Protein AF-A0AA42XY02-F1 (afdb_monomer)

pLDDT: mean 75.26, std 17.11, range [37.66, 95.31]

Solvent-accessible surface area (backbone atoms only — not comparable to full-atom values): 5309 Å² total; per-residue (Å²): 134,86,82,66,101,59,81,51,71,68,55,49,52,53,52,49,52,54,53,52,61,58,23,74,86,54,52,59,86,73,42,52,97,53,83,59,50,41,56,52,51,53,50,50,56,51,52,51,50,53,52,53,51,50,51,54,50,51,63,72,67,47,90,65,84,79,76,78,76,79,77,87,89,80,87,84,92,82,77,90,129

Secondary structure (DSSP, 8-state):
----SS--HHHHHHHHHHHHHHHTTS-HHHH-S-TTHHHHHHHHHHHHHHHHHHHHHHHHT--S--PPPPP---SS-----

Structure (mmCIF, N/CA/C/O backbone):
data_AF-A0AA42XY02-F1
#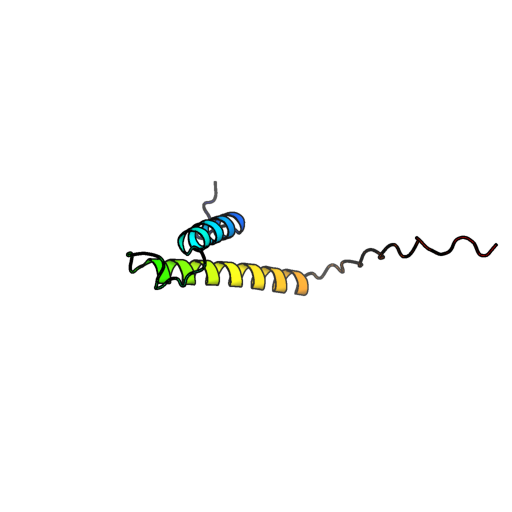
_entry.id   AF-A0AA42XY02-F1
#
loop_
_atom_site.group_PDB
_atom_site.id
_atom_site.type_symbol
_atom_site.label_atom_id
_atom_site.label_alt_id
_atom_site.label_comp_id
_atom_site.label_asym_id
_atom_site.label_entity_id
_atom_site.label_seq_id
_atom_site.pdbx_PDB_ins_code
_atom_site.Cartn_x
_atom_site.Cartn_y
_atom_site.Cartn_z
_atom_site.occupancy
_atom_site.B_iso_or_equiv
_atom_site.auth_seq_id
_atom_site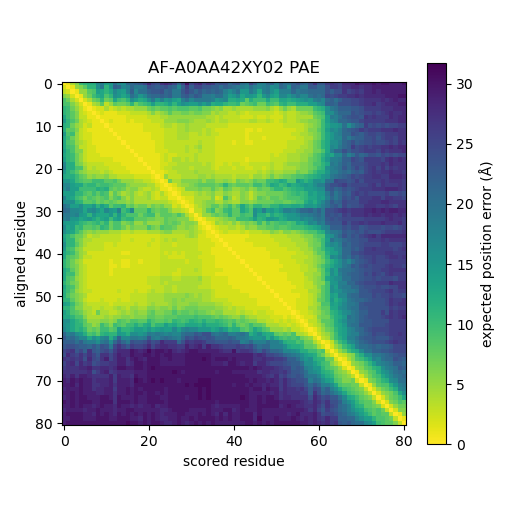.auth_comp_id
_atom_site.auth_asym_id
_atom_site.auth_atom_id
_atom_site.pdbx_PDB_model_num
ATOM 1 N N . MET A 1 1 ? 11.965 15.902 19.115 1.00 45.41 1 MET A N 1
ATOM 2 C CA . MET A 1 1 ? 11.286 15.243 17.978 1.00 45.41 1 MET A CA 1
ATOM 3 C C . MET A 1 1 ? 11.470 13.740 18.136 1.00 45.41 1 MET A C 1
ATOM 5 O O . MET A 1 1 ? 12.608 13.295 18.197 1.00 45.41 1 MET A O 1
ATOM 9 N N . ARG A 1 2 ? 10.392 12.970 18.334 1.00 58.09 2 ARG A N 1
ATOM 10 C CA . ARG A 1 2 ? 10.479 11.517 18.549 1.00 58.09 2 ARG A CA 1
ATOM 11 C C . ARG A 1 2 ? 10.375 10.839 17.183 1.00 58.09 2 ARG A C 1
ATOM 13 O O . ARG A 1 2 ? 9.305 10.845 16.591 1.00 58.09 2 ARG A O 1
ATOM 20 N N . ILE A 1 3 ? 11.486 10.323 16.666 1.00 57.41 3 ILE A N 1
ATOM 21 C CA . ILE A 1 3 ? 11.498 9.544 15.423 1.00 57.41 3 ILE A CA 1
ATOM 22 C C . ILE A 1 3 ? 10.929 8.166 15.781 1.00 57.41 3 ILE A C 1
ATOM 24 O O . ILE A 1 3 ? 11.566 7.407 16.511 1.00 57.41 3 ILE A O 1
ATOM 28 N N . SER A 1 4 ? 9.694 7.863 15.378 1.00 62.94 4 SER A N 1
ATOM 29 C CA . SER A 1 4 ? 9.150 6.513 15.549 1.00 62.94 4 SER A CA 1
ATOM 30 C C . SER A 1 4 ? 9.884 5.550 14.619 1.00 62.94 4 SER A C 1
ATOM 32 O O . SER A 1 4 ? 10.050 5.840 13.440 1.00 62.94 4 SER A O 1
ATOM 34 N N . ASN A 1 5 ? 10.255 4.365 15.115 1.00 64.94 5 ASN A N 1
ATOM 35 C CA . ASN A 1 5 ? 10.865 3.281 14.322 1.00 64.94 5 ASN A CA 1
ATOM 36 C C . ASN A 1 5 ? 9.874 2.608 13.341 1.00 64.94 5 ASN A C 1
ATOM 38 O O . ASN A 1 5 ? 10.015 1.437 12.990 1.00 64.94 5 ASN A O 1
ATOM 42 N N . SER A 1 6 ? 8.828 3.323 12.933 1.00 71.62 6 SER A N 1
ATOM 43 C CA . SER A 1 6 ? 7.757 2.855 12.063 1.00 71.62 6 SER A CA 1
ATOM 44 C C . SER A 1 6 ? 7.245 4.010 11.216 1.00 71.62 6 SER A C 1
ATOM 46 O O . SER A 1 6 ? 7.117 5.123 11.728 1.00 71.62 6 SER A O 1
ATOM 48 N N . PHE A 1 7 ? 6.899 3.716 9.965 1.00 83.19 7 PHE A N 1
ATOM 49 C CA . PHE A 1 7 ? 6.198 4.646 9.087 1.00 83.19 7 PHE A CA 1
ATOM 50 C C . PHE A 1 7 ? 4.809 4.988 9.641 1.00 83.19 7 PHE A C 1
ATOM 52 O O . PHE A 1 7 ? 4.096 4.119 10.154 1.00 83.19 7 PHE A O 1
ATOM 59 N N . SER A 1 8 ? 4.437 6.254 9.518 1.00 88.81 8 SER A N 1
ATOM 60 C CA . SER A 1 8 ? 3.081 6.761 9.695 1.00 88.81 8 SER A CA 1
ATOM 61 C C . SER A 1 8 ? 2.150 6.256 8.589 1.00 88.81 8 SER A C 1
ATOM 63 O O . SER A 1 8 ? 2.585 5.770 7.544 1.00 88.81 8 SER A O 1
ATOM 65 N N . GLU A 1 9 ? 0.840 6.385 8.804 1.00 89.75 9 GLU A N 1
ATOM 66 C CA . GLU A 1 9 ? -0.157 6.001 7.801 1.00 89.75 9 GLU A CA 1
ATOM 67 C C . GLU A 1 9 ? 0.018 6.766 6.481 1.00 89.75 9 GLU A C 1
ATOM 69 O O . GLU A 1 9 ? -0.016 6.152 5.416 1.00 89.75 9 GLU A O 1
ATOM 74 N N . GLY A 1 10 ? 0.257 8.079 6.549 1.00 91.44 10 GLY A N 1
ATOM 75 C CA . GLY A 1 10 ? 0.473 8.902 5.358 1.00 91.44 10 GLY A CA 1
ATOM 76 C C . GLY A 1 10 ? 1.711 8.464 4.576 1.00 91.44 10 GLY A C 1
ATOM 77 O O . GLY A 1 10 ? 1.662 8.342 3.356 1.00 91.44 10 GLY A O 1
ATOM 78 N N . GLU A 1 11 ? 2.802 8.125 5.266 1.00 91.69 11 GLU A N 1
ATOM 79 C CA . GLU A 1 11 ? 4.002 7.593 4.610 1.00 91.69 11 GLU A CA 1
ATOM 80 C C . GLU A 1 11 ? 3.737 6.238 3.942 1.00 91.69 11 GLU A C 1
ATOM 82 O O . GLU A 1 11 ? 4.214 5.996 2.835 1.00 91.69 11 GLU A O 1
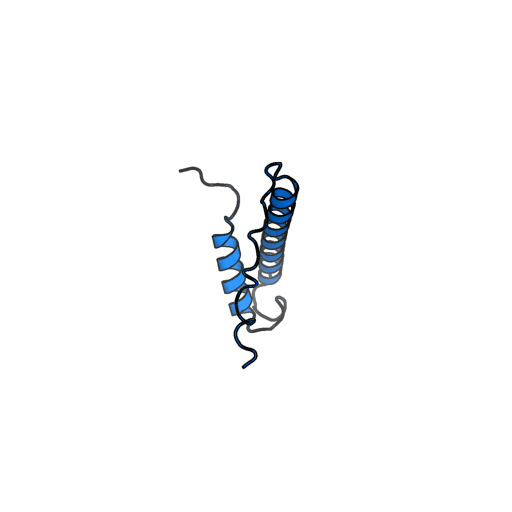ATOM 87 N N . ILE A 1 12 ? 2.939 5.363 4.564 1.00 93.44 12 ILE A N 1
ATOM 88 C CA . ILE A 1 12 ? 2.542 4.081 3.961 1.00 93.44 12 ILE A CA 1
ATOM 89 C C . ILE A 1 12 ? 1.699 4.309 2.698 1.00 93.44 12 ILE A C 1
ATOM 91 O O . ILE A 1 12 ? 1.935 3.632 1.698 1.00 93.44 12 ILE A O 1
ATOM 95 N N . GLN A 1 13 ? 0.767 5.266 2.711 1.00 92.56 13 GLN A N 1
ATOM 96 C CA . GLN A 1 13 ? -0.047 5.617 1.539 1.00 92.56 13 GLN A CA 1
ATOM 97 C C . GLN A 1 13 ? 0.808 6.168 0.391 1.00 92.56 13 GLN A C 1
ATOM 99 O O . GLN A 1 13 ? 0.644 5.753 -0.755 1.00 92.56 13 GLN A O 1
ATOM 104 N N . VAL A 1 14 ? 1.767 7.052 0.688 1.00 95.31 14 VAL A N 1
ATOM 105 C CA . VAL A 1 14 ? 2.699 7.582 -0.320 1.00 95.31 14 VAL A CA 1
ATOM 106 C C . VAL A 1 14 ? 3.556 6.460 -0.912 1.00 95.31 14 VAL A C 1
ATOM 108 O O . VAL A 1 14 ? 3.710 6.377 -2.131 1.00 95.31 14 VAL A O 1
ATOM 111 N N . LEU A 1 15 ? 4.078 5.558 -0.073 1.00 93.62 15 LEU A N 1
ATOM 112 C CA . LEU A 1 15 ? 4.841 4.399 -0.537 1.00 93.62 15 LEU A CA 1
ATOM 113 C C . LEU A 1 15 ? 3.994 3.473 -1.416 1.00 93.62 15 LEU A C 1
ATOM 115 O O . LEU A 1 15 ? 4.470 3.017 -2.454 1.00 93.62 15 LEU A O 1
ATOM 119 N N . GLU A 1 16 ? 2.743 3.209 -1.040 1.00 92.31 16 GLU A N 1
ATOM 120 C CA . GLU A 1 16 ? 1.810 2.434 -1.860 1.00 92.31 16 GLU A CA 1
ATOM 121 C C . GLU A 1 16 ? 1.583 3.095 -3.223 1.00 92.31 16 GLU A C 1
ATOM 123 O O . GLU A 1 16 ? 1.710 2.423 -4.248 1.00 92.31 16 GLU A O 1
ATOM 128 N N . PHE A 1 17 ? 1.316 4.400 -3.247 1.00 92.62 17 PHE A N 1
ATOM 129 C CA . PHE A 1 17 ? 1.078 5.148 -4.477 1.00 92.62 17 PHE A CA 1
ATOM 130 C C . PHE A 1 17 ? 2.276 5.088 -5.433 1.00 92.62 17 PHE A C 1
ATOM 132 O O . PHE A 1 17 ? 2.116 4.774 -6.616 1.00 92.62 17 PHE A O 1
ATOM 139 N N . ILE A 1 18 ? 3.490 5.327 -4.927 1.00 91.94 18 ILE A N 1
ATOM 140 C CA . ILE A 1 18 ? 4.715 5.264 -5.737 1.00 91.94 18 ILE A CA 1
ATOM 141 C C . ILE A 1 18 ? 4.891 3.857 -6.308 1.00 91.94 18 ILE A C 1
ATOM 143 O O . ILE A 1 18 ? 5.128 3.693 -7.504 1.00 91.94 18 ILE A O 1
ATOM 147 N N . LEU A 1 19 ? 4.748 2.829 -5.470 1.00 90.88 19 LEU A N 1
ATOM 148 C CA . LEU A 1 19 ? 4.950 1.451 -5.900 1.00 90.88 19 LEU A CA 1
ATOM 149 C C . LEU A 1 19 ? 3.903 1.019 -6.932 1.00 90.88 19 LEU A C 1
ATOM 151 O O . LEU A 1 19 ? 4.278 0.423 -7.937 1.00 90.88 19 LEU A O 1
ATOM 155 N N . GLN A 1 20 ? 2.625 1.356 -6.744 1.00 89.00 20 GLN A N 1
ATOM 156 C CA . GLN A 1 20 ? 1.571 1.087 -7.731 1.00 89.00 20 GLN A CA 1
ATOM 157 C C . GLN A 1 20 ? 1.803 1.843 -9.048 1.00 89.00 20 GLN A C 1
ATOM 159 O O . GLN A 1 20 ? 1.621 1.274 -10.125 1.00 89.00 20 GLN A O 1
ATOM 164 N N . THR A 1 21 ? 2.281 3.087 -8.984 1.00 88.75 21 THR A N 1
ATOM 165 C CA . THR A 1 21 ? 2.643 3.866 -10.179 1.00 88.75 21 THR A CA 1
ATOM 166 C C . THR A 1 21 ? 3.768 3.189 -10.964 1.00 88.75 21 THR A C 1
ATOM 168 O O . THR A 1 21 ? 3.714 3.108 -12.193 1.00 88.75 21 THR A O 1
ATOM 171 N N . LEU A 1 22 ? 4.766 2.634 -10.268 1.00 86.88 22 LEU A N 1
ATOM 172 C CA . LEU A 1 22 ? 5.848 1.874 -10.897 1.00 86.88 22 LEU A CA 1
ATOM 173 C C . LEU A 1 22 ? 5.351 0.574 -11.547 1.00 86.88 22 LEU A C 1
ATOM 175 O O . LEU A 1 22 ? 5.899 0.173 -12.573 1.00 86.88 22 LEU A O 1
ATOM 179 N N . LEU A 1 23 ? 4.296 -0.048 -11.006 1.00 86.12 23 LEU A N 1
ATOM 180 C CA . LEU A 1 23 ? 3.683 -1.248 -11.582 1.00 86.12 23 LEU A CA 1
ATOM 181 C C . LEU A 1 23 ? 2.974 -0.991 -12.917 1.00 86.12 23 LEU A C 1
ATOM 183 O O . LEU A 1 23 ? 2.905 -1.911 -13.727 1.00 86.12 23 LEU A O 1
ATOM 187 N N . ARG A 1 24 ? 2.417 0.209 -13.147 1.00 84.19 24 ARG A N 1
ATOM 188 C CA . ARG A 1 24 ? 1.560 0.518 -14.316 1.00 84.19 24 ARG A CA 1
ATOM 189 C C . ARG A 1 24 ? 0.447 -0.526 -14.559 1.00 84.19 24 ARG A C 1
ATOM 191 O O . ARG A 1 24 ? 0.114 -0.826 -15.699 1.00 84.19 24 ARG A O 1
ATOM 198 N N . GLY A 1 25 ? -0.100 -1.113 -13.491 1.00 79.50 25 GLY A N 1
ATOM 199 C CA . GLY A 1 25 ? -1.110 -2.184 -13.563 1.00 79.50 25 GLY A CA 1
ATOM 200 C C . GLY A 1 25 ? -0.555 -3.609 -13.735 1.00 79.50 25 GLY A C 1
ATOM 201 O O . GLY A 1 25 ? -1.328 -4.559 -13.790 1.00 79.50 25 GLY A O 1
ATOM 202 N N . GLY A 1 26 ? 0.767 -3.780 -13.796 1.00 82.12 26 GLY A N 1
ATOM 203 C CA . GLY A 1 26 ? 1.433 -5.082 -13.814 1.00 82.12 26 GLY A CA 1
ATOM 204 C C . GLY A 1 26 ? 1.666 -5.680 -12.422 1.00 82.12 26 GLY A C 1
ATOM 205 O O . GLY A 1 26 ? 1.301 -5.113 -11.392 1.00 82.12 26 GLY A O 1
ATOM 206 N N . THR A 1 27 ? 2.327 -6.838 -12.379 1.00 80.88 27 THR A N 1
ATOM 207 C CA . THR A 1 27 ? 2.704 -7.487 -11.113 1.00 80.88 27 THR A CA 1
ATOM 208 C C . THR A 1 27 ? 4.104 -7.052 -10.650 1.00 80.88 27 THR A C 1
ATOM 210 O O . THR A 1 27 ? 4.953 -6.725 -11.484 1.00 80.88 27 THR A O 1
ATOM 213 N N . PRO A 1 28 ? 4.415 -7.083 -9.336 1.00 79.62 28 PRO A N 1
ATOM 214 C CA . PRO A 1 28 ? 5.724 -6.664 -8.819 1.00 79.62 28 PRO A CA 1
ATOM 215 C C . PRO A 1 28 ? 6.927 -7.401 -9.408 1.00 79.62 28 PRO A C 1
ATOM 217 O O . PRO A 1 28 ? 8.006 -6.824 -9.498 1.00 79.62 28 PRO A O 1
ATOM 220 N N . ASN A 1 29 ? 6.742 -8.646 -9.850 1.00 76.31 29 ASN A N 1
ATOM 221 C CA . ASN A 1 29 ? 7.799 -9.424 -10.497 1.00 76.31 29 ASN A CA 1
ATOM 222 C C . ASN A 1 29 ? 8.089 -8.956 -11.936 1.00 76.31 29 ASN A C 1
ATOM 224 O O . ASN A 1 29 ? 9.139 -9.284 -12.476 1.00 76.31 29 ASN A O 1
ATOM 228 N N . MET A 1 30 ? 7.169 -8.207 -12.555 1.00 71.12 30 MET A N 1
ATOM 229 C CA . MET A 1 30 ? 7.277 -7.715 -13.934 1.00 71.12 30 MET A CA 1
ATOM 230 C C . MET A 1 30 ? 7.687 -6.240 -14.015 1.00 71.12 30 MET A C 1
ATOM 232 O O . MET A 1 30 ? 8.196 -5.797 -15.039 1.00 71.12 30 MET A O 1
ATOM 236 N N . ALA A 1 31 ? 7.442 -5.465 -12.958 1.00 69.00 31 ALA A N 1
ATOM 237 C CA . ALA A 1 31 ? 7.466 -4.008 -13.030 1.00 69.00 31 ALA A CA 1
ATOM 238 C C . ALA A 1 31 ? 8.858 -3.371 -13.050 1.00 69.00 31 ALA A C 1
ATOM 240 O O . ALA A 1 31 ? 9.019 -2.277 -13.589 1.00 69.00 31 ALA A O 1
ATOM 241 N N . THR A 1 32 ? 9.870 -4.007 -12.453 1.00 69.00 32 THR A N 1
ATOM 242 C CA . THR A 1 32 ? 11.209 -3.408 -12.380 1.00 69.00 32 THR A CA 1
ATOM 243 C C . THR A 1 32 ? 12.315 -4.444 -12.549 1.00 69.00 32 THR A C 1
ATOM 245 O O . THR A 1 32 ? 12.158 -5.609 -12.198 1.00 69.00 32 THR A O 1
ATOM 248 N N . ARG A 1 33 ? 13.478 -3.998 -13.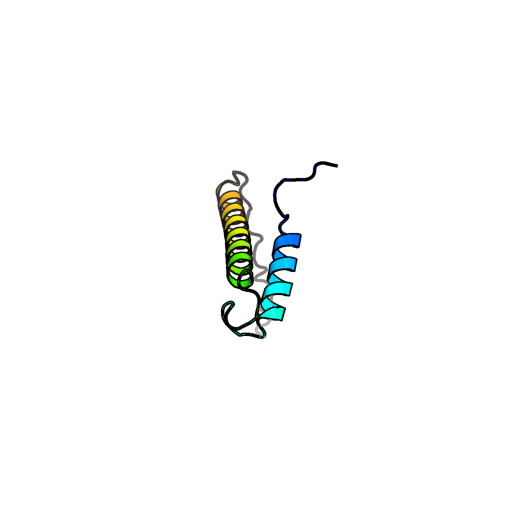043 1.00 75.62 33 ARG A N 1
ATOM 249 C CA . ARG A 1 33 ? 14.707 -4.812 -13.105 1.00 75.62 33 ARG A CA 1
ATOM 250 C C . ARG A 1 33 ? 15.348 -5.043 -11.727 1.00 75.62 33 ARG A C 1
ATOM 252 O O . ARG A 1 33 ? 16.351 -5.746 -11.638 1.00 75.62 33 ARG A O 1
ATOM 259 N N . ASN A 1 34 ? 14.809 -4.435 -10.666 1.00 79.88 34 ASN A N 1
ATOM 260 C CA . ASN A 1 34 ? 15.350 -4.538 -9.319 1.00 79.88 34 ASN A CA 1
ATOM 261 C C . ASN A 1 34 ? 14.726 -5.738 -8.585 1.00 79.88 34 ASN A C 1
ATOM 263 O O . ASN A 1 34 ? 13.518 -5.780 -8.354 1.00 79.88 34 ASN A O 1
ATOM 267 N N . LYS A 1 35 ? 15.571 -6.694 -8.178 1.00 81.56 35 LYS A N 1
ATOM 268 C CA . LYS A 1 35 ? 15.167 -7.922 -7.473 1.00 81.56 35 LYS A CA 1
ATOM 269 C C . LYS A 1 35 ? 14.478 -7.646 -6.131 1.00 81.56 35 LYS A C 1
ATOM 271 O O . LYS A 1 35 ? 13.641 -8.438 -5.700 1.00 81.56 35 LYS A O 1
ATOM 276 N N . ASP A 1 36 ? 14.773 -6.511 -5.502 1.00 86.94 36 ASP A N 1
ATOM 277 C CA . ASP A 1 36 ? 14.234 -6.156 -4.189 1.00 86.94 36 ASP A CA 1
ATOM 278 C C . ASP A 1 36 ? 12.832 -5.551 -4.260 1.00 86.94 36 ASP A C 1
ATOM 280 O O . ASP A 1 36 ? 12.118 -5.515 -3.255 1.00 86.94 36 ASP A O 1
ATOM 284 N N . PHE A 1 37 ? 12.394 -5.119 -5.444 1.00 88.25 37 PHE A N 1
ATOM 285 C CA . PHE A 1 37 ? 11.123 -4.420 -5.612 1.00 88.25 37 PHE A CA 1
ATOM 286 C C . PHE A 1 37 ? 9.933 -5.242 -5.106 1.00 88.25 37 PHE A C 1
ATOM 288 O O . PHE A 1 37 ? 9.090 -4.736 -4.364 1.00 88.25 37 PHE A O 1
ATOM 295 N N . ALA A 1 38 ? 9.896 -6.537 -5.427 1.00 87.75 38 ALA A N 1
ATOM 296 C CA . ALA A 1 38 ? 8.835 -7.426 -4.968 1.00 87.75 38 ALA A CA 1
ATOM 297 C C . ALA A 1 38 ? 8.814 -7.564 -3.433 1.00 87.75 38 ALA A C 1
ATOM 299 O O . ALA A 1 38 ? 7.745 -7.666 -2.831 1.00 87.75 38 ALA A O 1
ATOM 300 N N . SER A 1 39 ? 9.986 -7.539 -2.790 1.00 91.00 39 SER A N 1
ATOM 301 C CA . SER A 1 39 ? 10.105 -7.575 -1.329 1.00 91.00 39 SER A CA 1
ATOM 302 C C . SER A 1 39 ? 9.575 -6.289 -0.693 1.00 91.00 39 SER A C 1
ATOM 304 O O . SER A 1 39 ? 8.756 -6.340 0.228 1.00 91.00 39 SER A O 1
ATOM 306 N N . VAL A 1 40 ? 9.969 -5.133 -1.239 1.00 90.50 40 VAL A N 1
ATOM 307 C CA . VAL A 1 40 ? 9.508 -3.814 -0.783 1.00 90.50 40 VAL A CA 1
ATOM 308 C C . VAL A 1 40 ? 7.994 -3.684 -0.938 1.00 90.50 40 VAL A C 1
ATOM 310 O O . VAL A 1 40 ? 7.315 -3.310 0.018 1.00 90.50 40 VAL A O 1
ATOM 313 N N . TYR A 1 41 ? 7.448 -4.082 -2.090 1.00 92.38 41 TYR A N 1
ATOM 314 C CA . TYR A 1 41 ? 6.007 -4.085 -2.335 1.00 92.38 41 TYR A CA 1
ATOM 315 C C . TYR A 1 41 ? 5.244 -4.911 -1.296 1.00 92.38 41 TYR A C 1
ATOM 317 O O . TYR A 1 41 ? 4.329 -4.401 -0.646 1.00 92.38 41 TYR A O 1
ATOM 325 N N . ARG A 1 42 ? 5.663 -6.162 -1.055 1.00 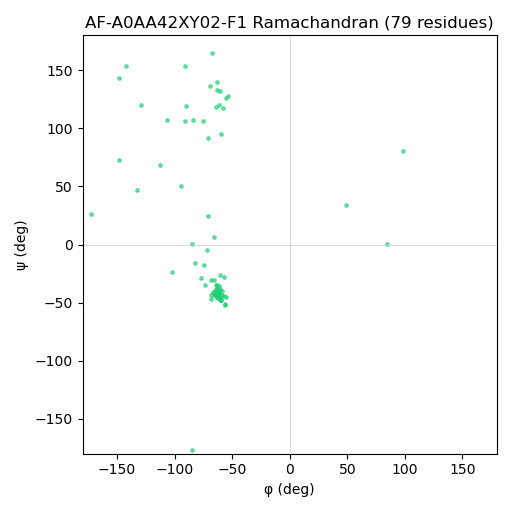92.31 42 ARG A N 1
ATOM 326 C CA . ARG A 1 42 ? 5.039 -7.019 -0.033 1.00 92.31 42 ARG A CA 1
ATOM 327 C C . ARG A 1 42 ? 5.112 -6.401 1.361 1.00 92.31 42 ARG A C 1
ATOM 329 O O . ARG A 1 42 ? 4.143 -6.481 2.119 1.00 92.31 42 ARG A O 1
ATOM 336 N N . LYS A 1 43 ? 6.238 -5.769 1.705 1.00 93.56 43 LYS A N 1
ATOM 337 C CA . LYS A 1 43 ? 6.417 -5.109 3.003 1.00 93.56 43 LYS A CA 1
ATOM 338 C C . LYS A 1 43 ? 5.437 -3.949 3.172 1.00 93.56 43 LYS A C 1
ATOM 340 O O . LYS A 1 43 ? 4.794 -3.875 4.215 1.00 93.56 43 LYS A O 1
ATOM 345 N N . VAL A 1 44 ? 5.273 -3.098 2.159 1.00 93.06 44 VAL A N 1
ATOM 346 C CA . VAL A 1 44 ? 4.321 -1.973 2.195 1.00 93.06 44 VAL A CA 1
ATOM 347 C C . VAL A 1 44 ? 2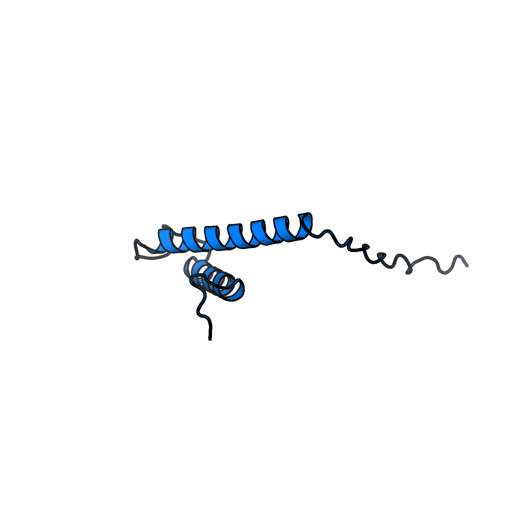.881 -2.463 2.317 1.00 93.06 44 VAL A C 1
ATOM 349 O O . VAL A 1 44 ? 2.169 -2.005 3.209 1.00 93.06 44 VAL A O 1
ATOM 352 N N . MET A 1 45 ? 2.482 -3.470 1.537 1.00 93.56 45 MET A N 1
ATOM 353 C CA . MET A 1 45 ? 1.143 -4.068 1.644 1.00 93.56 45 MET A CA 1
ATOM 354 C C . MET A 1 45 ? 0.886 -4.679 3.028 1.00 93.56 45 MET A C 1
ATOM 356 O O . MET A 1 45 ? -0.193 -4.528 3.596 1.00 93.56 45 MET A O 1
ATOM 360 N N . THR A 1 46 ? 1.901 -5.307 3.628 1.00 94.75 46 THR A N 1
ATOM 361 C CA . THR A 1 46 ? 1.801 -5.834 4.998 1.00 94.75 46 THR A CA 1
ATOM 362 C C . THR A 1 46 ? 1.653 -4.710 6.026 1.00 94.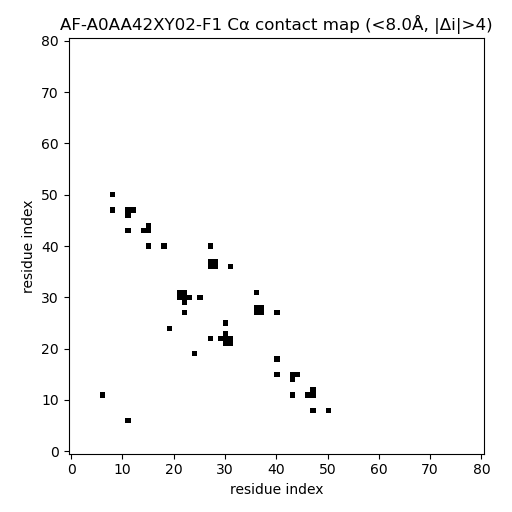75 46 THR A C 1
ATOM 364 O O . THR A 1 46 ? 0.888 -4.842 6.981 1.00 94.75 46 THR A O 1
ATOM 367 N N . MET A 1 47 ? 2.384 -3.601 5.863 1.00 93.56 47 MET A N 1
ATOM 368 C CA . MET A 1 47 ? 2.256 -2.436 6.744 1.00 93.56 47 MET A CA 1
ATOM 369 C C . MET A 1 47 ? 0.859 -1.822 6.649 1.00 93.56 47 MET A C 1
ATOM 371 O O . MET A 1 47 ? 0.251 -1.580 7.690 1.00 93.56 47 MET A O 1
ATOM 375 N N . LYS A 1 48 ? 0.323 -1.661 5.434 1.00 92.75 48 LYS A N 1
ATOM 376 C CA . LYS A 1 48 ? -1.051 -1.199 5.201 1.00 92.75 48 LYS A CA 1
ATOM 377 C C . LYS A 1 48 ? -2.073 -2.084 5.913 1.00 92.75 48 LYS A C 1
ATOM 379 O O . LYS A 1 48 ? -2.839 -1.581 6.732 1.00 92.75 48 LYS A O 1
ATOM 384 N N . LYS A 1 49 ? -1.994 -3.403 5.709 1.00 94.25 49 LYS A N 1
ATOM 385 C CA . LYS A 1 49 ? -2.890 -4.367 6.363 1.00 94.25 49 LYS A CA 1
ATOM 386 C C . LYS A 1 49 ? -2.861 -4.239 7.889 1.00 94.25 49 LYS A C 1
ATOM 388 O O . LYS A 1 49 ? -3.904 -4.188 8.526 1.00 94.25 49 LYS A O 1
ATOM 393 N N . ARG A 1 50 ? -1.671 -4.119 8.488 1.00 90.94 50 ARG A N 1
ATOM 394 C CA . ARG A 1 50 ? -1.533 -3.944 9.946 1.00 90.94 50 ARG A CA 1
ATOM 395 C C . ARG A 1 50 ? -2.147 -2.639 10.449 1.00 90.94 50 ARG A C 1
ATOM 397 O O . ARG A 1 50 ? -2.643 -2.604 11.571 1.00 90.94 50 ARG A O 1
ATOM 404 N N . VAL A 1 51 ? -2.079 -1.559 9.670 1.00 89.94 51 VAL A N 1
ATOM 405 C CA . VAL A 1 51 ? -2.726 -0.287 10.028 1.00 89.94 51 VAL A CA 1
ATOM 406 C C . VAL A 1 51 ? -4.246 -0.432 9.977 1.00 89.94 51 VAL A C 1
ATOM 408 O O . VAL A 1 51 ? -4.923 -0.007 10.909 1.00 89.94 51 VAL A O 1
ATOM 411 N N . GLU A 1 52 ? -4.783 -1.083 8.947 1.00 89.19 52 GLU A N 1
ATOM 412 C CA . GLU A 1 52 ? -6.220 -1.355 8.817 1.00 89.19 52 GLU A CA 1
ATOM 413 C C . GLU A 1 52 ? -6.740 -2.260 9.944 1.00 89.19 52 GLU A C 1
ATOM 415 O O . GLU A 1 52 ? -7.747 -1.942 10.574 1.00 89.19 52 GLU A O 1
ATOM 420 N N . GLU A 1 53 ? -6.014 -3.331 10.273 1.00 90.31 53 GLU A N 1
ATOM 421 C CA . GLU A 1 53 ? -6.324 -4.223 11.398 1.00 90.31 53 GLU A CA 1
ATOM 422 C C . GLU A 1 53 ? -6.319 -3.469 12.735 1.00 90.31 53 GLU A C 1
ATOM 424 O O . GLU A 1 53 ? -7.248 -3.611 13.531 1.00 90.31 53 GLU A O 1
ATOM 429 N N . LYS A 1 54 ? -5.320 -2.606 12.973 1.00 86.94 54 LYS A N 1
ATOM 430 C CA . LYS A 1 54 ? -5.275 -1.753 14.173 1.00 86.94 54 LYS A CA 1
ATOM 431 C C . LYS A 1 54 ? -6.460 -0.795 14.242 1.00 86.94 54 LYS A C 1
ATOM 433 O O . LYS A 1 54 ? -6.999 -0.584 15.324 1.00 86.94 54 LYS A O 1
ATOM 438 N N . LYS A 1 55 ? -6.884 -0.226 13.110 1.00 85.00 55 LYS A N 1
ATOM 439 C CA . LYS A 1 55 ? -8.081 0.625 13.047 1.00 85.00 55 LYS A CA 1
ATOM 440 C C . LYS A 1 55 ? -9.349 -0.166 13.349 1.00 85.00 55 LYS A C 1
ATOM 442 O O . LYS A 1 55 ? -10.189 0.318 14.099 1.00 85.00 55 LYS A O 1
ATOM 447 N N . ALA A 1 56 ? -9.484 -1.371 12.797 1.00 82.44 56 ALA A N 1
ATOM 448 C CA . ALA A 1 56 ? -10.613 -2.251 13.081 1.00 82.44 56 ALA A CA 1
ATOM 449 C C . ALA A 1 56 ? -10.664 -2.620 14.571 1.00 82.44 56 ALA A C 1
ATOM 451 O O . ALA A 1 56 ? -11.708 -2.487 15.201 1.00 82.44 56 ALA A O 1
ATOM 452 N N . GLN A 1 57 ? -9.523 -2.977 15.165 1.00 76.94 57 GLN A N 1
ATOM 453 C CA . GLN A 1 57 ? -9.432 -3.263 16.595 1.00 76.94 57 GLN A CA 1
ATOM 454 C C . GLN A 1 57 ? -9.745 -2.027 17.452 1.00 76.94 57 GLN A C 1
ATOM 456 O O . GLN A 1 57 ? -10.494 -2.138 18.413 1.00 76.94 57 GLN A O 1
ATOM 461 N N . ALA A 1 58 ? -9.249 -0.839 17.092 1.00 74.94 58 ALA A N 1
ATOM 462 C CA . ALA A 1 58 ? -9.566 0.402 17.802 1.00 74.94 58 ALA A CA 1
ATOM 463 C C . ALA A 1 58 ? -11.067 0.746 17.760 1.00 74.94 58 ALA A C 1
ATOM 465 O O . ALA A 1 58 ? -11.603 1.232 18.752 1.00 74.94 58 ALA A O 1
ATOM 466 N N . LYS A 1 59 ? -11.757 0.452 16.647 1.00 70.75 59 LYS A N 1
ATOM 467 C CA . LYS A 1 59 ? -13.220 0.598 16.541 1.00 70.75 59 LYS A CA 1
ATOM 468 C C . LYS A 1 59 ? -13.965 -0.362 17.473 1.00 70.75 59 LYS A C 1
ATOM 470 O O . LYS A 1 59 ? -14.937 0.046 18.093 1.00 70.75 59 LYS A O 1
ATOM 475 N N . VAL A 1 60 ? -13.499 -1.606 17.597 1.00 62.88 60 VAL A N 1
ATOM 476 C CA . VAL A 1 60 ? -14.109 -2.624 18.475 1.00 62.88 60 VAL A CA 1
ATOM 477 C C . VAL A 1 60 ? -13.823 -2.348 19.957 1.00 62.88 60 VAL A C 1
ATOM 479 O O . VAL A 1 60 ? -14.679 -2.580 20.803 1.00 62.88 60 VAL A O 1
ATOM 482 N N . SER A 1 61 ? -12.647 -1.810 20.282 1.00 57.88 61 SER A N 1
ATOM 483 C CA . SER A 1 61 ? -12.230 -1.497 21.657 1.00 57.88 61 SER A CA 1
ATOM 484 C C . SER A 1 61 ? -12.709 -0.128 22.161 1.00 57.88 61 SER A C 1
ATOM 486 O O . SER A 1 61 ? -12.393 0.253 23.290 1.00 57.88 61 SER A O 1
ATOM 488 N N . SER A 1 62 ? -13.447 0.636 21.349 1.00 52.22 62 SER A N 1
ATOM 489 C CA . SER A 1 62 ? -14.033 1.913 21.760 1.00 52.22 62 SER A CA 1
ATOM 490 C C . SER A 1 62 ? -15.185 1.666 22.739 1.00 52.22 62 SER A C 1
ATOM 492 O O . SER A 1 62 ? -16.337 1.535 22.342 1.00 52.22 62 SER A O 1
ATOM 494 N N . SER A 1 63 ? -14.882 1.656 24.039 1.00 58.22 63 SER A N 1
ATOM 495 C CA . SER A 1 63 ? -15.864 1.633 25.140 1.00 58.22 63 SER A CA 1
ATOM 496 C C . SER A 1 63 ? -16.730 2.910 25.233 1.00 58.22 63 SER A C 1
ATOM 498 O O . SER A 1 63 ? -17.491 3.069 26.187 1.00 58.22 63 SER A O 1
ATOM 500 N N . VAL A 1 64 ? -16.629 3.831 24.272 1.00 52.91 64 VAL A N 1
ATOM 501 C CA . VAL A 1 64 ? -17.527 4.980 24.135 1.00 52.91 64 VAL A CA 1
ATOM 502 C C . VAL A 1 64 ? -18.430 4.691 22.941 1.00 52.91 64 VAL A C 1
ATOM 504 O O . VAL A 1 64 ? -17.971 4.686 21.797 1.00 52.91 64 VAL A O 1
ATOM 507 N N . GLY A 1 65 ? -19.698 4.380 23.215 1.00 53.88 65 GLY A N 1
ATOM 508 C CA . GLY A 1 65 ? -20.705 4.150 22.185 1.00 53.88 65 GLY A CA 1
ATOM 509 C C . GLY A 1 65 ? -20.829 5.379 21.290 1.00 53.88 65 GLY A C 1
ATOM 510 O O . GLY A 1 65 ? -21.182 6.460 21.756 1.00 53.88 65 GLY A O 1
ATOM 511 N N . THR A 1 66 ? -20.516 5.225 20.007 1.00 56.88 66 THR A N 1
ATOM 512 C CA . THR A 1 66 ? -20.835 6.238 19.002 1.00 56.88 66 THR A CA 1
ATOM 513 C C . THR A 1 66 ? -22.275 5.996 18.574 1.00 56.88 66 THR A C 1
ATOM 515 O O . THR A 1 66 ? -22.588 4.998 17.930 1.00 56.88 66 THR A O 1
ATOM 518 N N . VAL A 1 67 ? -23.172 6.877 19.017 1.00 52.91 67 VAL A N 1
ATOM 519 C CA . VAL A 1 67 ? -24.555 6.931 18.534 1.00 52.91 67 VAL A CA 1
ATOM 520 C C . VAL A 1 67 ? -24.483 7.234 17.039 1.00 52.91 67 VAL A C 1
ATOM 522 O O . VAL A 1 67 ? -23.887 8.239 16.648 1.00 52.91 67 VAL A O 1
ATOM 525 N N . ALA A 1 68 ? -25.022 6.341 16.209 1.00 55.00 68 ALA A N 1
ATOM 526 C CA . ALA A 1 68 ? -25.188 6.605 14.787 1.00 55.00 68 ALA A CA 1
ATOM 527 C C . ALA A 1 68 ? -26.004 7.897 14.630 1.00 55.00 68 ALA A C 1
ATOM 529 O O . ALA A 1 68 ? -27.068 8.030 15.237 1.00 55.00 68 ALA A O 1
ATOM 530 N N . ALA A 1 69 ? -25.484 8.862 13.870 1.00 51.19 69 ALA A N 1
ATOM 531 C CA . ALA A 1 69 ? -26.282 10.005 13.455 1.00 51.19 69 ALA A CA 1
ATOM 532 C C . ALA A 1 69 ? -27.465 9.469 12.640 1.00 51.19 69 ALA A C 1
ATOM 534 O O . ALA A 1 69 ? -27.265 8.608 11.783 1.00 51.19 69 ALA A O 1
ATOM 535 N N . ALA A 1 70 ? -28.674 9.933 12.959 1.00 51.62 70 ALA A N 1
ATOM 536 C CA . ALA A 1 70 ? -29.859 9.623 12.178 1.00 51.62 70 ALA A CA 1
ATOM 537 C C . ALA A 1 70 ? -29.591 9.991 10.713 1.00 51.62 70 ALA A C 1
ATOM 539 O O . ALA A 1 70 ? -29.125 11.094 10.426 1.00 51.62 70 ALA A O 1
ATOM 540 N N . GLU A 1 71 ? -29.831 9.045 9.810 1.00 51.53 71 GLU A N 1
ATOM 541 C CA . GLU A 1 71 ? -29.977 9.350 8.394 1.00 51.53 71 GLU A CA 1
ATOM 542 C C . GLU A 1 71 ? -31.226 10.241 8.286 1.00 51.53 71 GLU A C 1
ATOM 544 O O . GLU A 1 71 ? -32.301 9.851 8.743 1.00 51.53 71 GLU A O 1
ATOM 549 N N . ASP A 1 72 ? -31.047 11.475 7.806 1.00 48.06 72 ASP A N 1
ATOM 550 C CA . ASP A 1 72 ? -32.127 12.428 7.524 1.00 48.06 72 ASP A CA 1
ATOM 551 C C . ASP A 1 72 ? -33.067 11.806 6.480 1.00 48.06 72 ASP A C 1
ATOM 553 O O . ASP A 1 72 ? -32.822 11.869 5.276 1.00 48.06 72 ASP A O 1
ATOM 557 N N . ASP A 1 73 ? -34.140 11.185 6.958 1.00 56.12 73 ASP A N 1
ATOM 558 C CA . ASP A 1 73 ? -35.208 10.585 6.157 1.00 56.12 73 ASP A CA 1
ATOM 559 C C . ASP A 1 73 ? -36.358 11.599 5.982 1.00 56.12 73 ASP A C 1
ATOM 561 O O . ASP A 1 73 ? -37.520 11.321 6.275 1.00 56.12 73 ASP A O 1
ATOM 565 N N . ASP A 1 74 ? -36.027 12.828 5.563 1.00 54.31 74 ASP A N 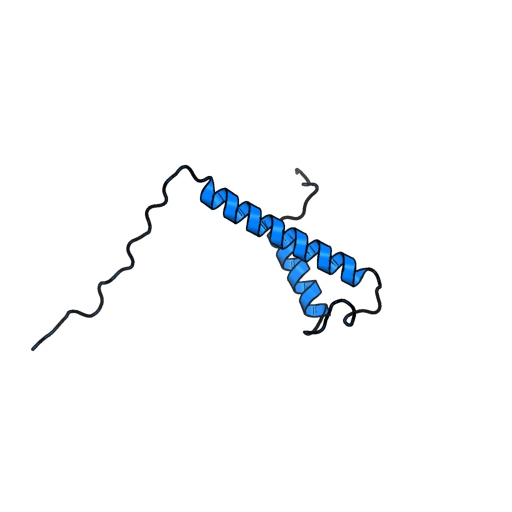1
ATOM 566 C CA . ASP A 1 74 ? -36.977 13.951 5.533 1.00 54.31 74 ASP A CA 1
ATOM 567 C C . ASP A 1 74 ? -36.955 14.743 4.210 1.00 54.31 74 ASP A C 1
ATOM 569 O O . ASP A 1 74 ? -36.956 15.973 4.181 1.00 54.31 74 ASP A O 1
ATOM 573 N N . GLU A 1 75 ? -36.988 14.045 3.068 1.00 54.25 75 GLU A N 1
ATOM 574 C CA . GLU A 1 75 ? -37.332 14.684 1.789 1.00 54.25 75 GLU A CA 1
ATOM 575 C C . GLU A 1 75 ? -38.050 13.738 0.810 1.00 54.25 75 GLU A C 1
ATOM 577 O O . GLU A 1 75 ? -37.468 13.337 -0.189 1.00 54.25 75 GLU A O 1
ATOM 582 N N . MET A 1 76 ? -39.331 13.393 1.060 1.00 50.34 76 MET A N 1
ATOM 583 C CA . MET A 1 76 ? -40.336 13.228 -0.025 1.00 50.34 76 MET A CA 1
ATOM 584 C C . MET A 1 76 ? -41.811 13.004 0.383 1.00 50.34 76 MET A C 1
ATOM 586 O O . MET A 1 76 ? -42.597 12.491 -0.409 1.00 50.34 76 MET A O 1
ATOM 590 N N . HIS A 1 77 ? -42.274 13.455 1.554 1.00 49.78 77 HIS A N 1
ATOM 591 C CA . HIS A 1 77 ? -43.719 13.499 1.847 1.00 49.78 77 HIS A CA 1
ATOM 592 C C . HIS A 1 77 ? -44.239 14.936 1.968 1.00 49.78 77 HIS A C 1
ATOM 594 O O . HIS A 1 77 ? -44.697 15.382 3.018 1.00 49.78 77 HIS A O 1
ATOM 600 N N . ARG A 1 78 ? -44.252 15.670 0.847 1.00 52.28 78 ARG A N 1
ATOM 601 C CA . ARG A 1 78 ? -45.227 16.752 0.667 1.00 52.28 78 ARG A CA 1
ATOM 602 C C . ARG A 1 78 ? -45.951 16.636 -0.664 1.00 52.28 78 ARG A C 1
ATOM 604 O O . ARG A 1 78 ? -45.374 16.831 -1.726 1.00 52.28 78 ARG A O 1
ATOM 611 N N . LYS A 1 79 ? -47.268 16.504 -0.493 1.00 44.03 79 LYS A N 1
ATOM 612 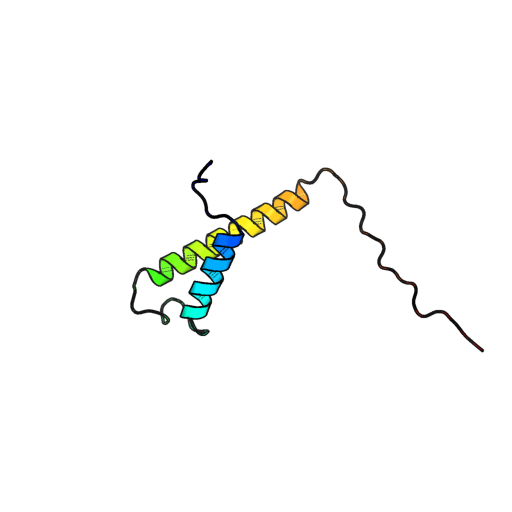C CA . LYS A 1 79 ? -48.353 16.905 -1.389 1.00 44.03 79 LYS A CA 1
ATOM 613 C C . LYS A 1 79 ? -48.943 15.794 -2.259 1.00 44.03 79 LYS A C 1
ATOM 615 O O . LYS A 1 79 ? -48.720 15.714 -3.459 1.00 44.03 79 LYS A O 1
ATOM 620 N N . ALA A 1 80 ? -49.825 15.028 -1.618 1.00 42.78 80 ALA A N 1
ATOM 621 C CA . ALA A 1 80 ? -51.126 14.771 -2.220 1.00 42.78 80 ALA A CA 1
ATOM 622 C C . ALA A 1 80 ? -51.885 16.107 -2.339 1.00 42.78 80 ALA A C 1
ATOM 624 O O . ALA A 1 80 ? -51.900 16.906 -1.395 1.00 42.78 80 ALA A O 1
ATOM 625 N N . GLY A 1 81 ? -52.463 16.342 -3.511 1.00 37.66 81 GLY A N 1
ATOM 626 C CA . GLY A 1 81 ? -53.261 17.504 -3.881 1.00 37.66 81 GLY A CA 1
ATOM 627 C C . GLY A 1 81 ? -53.541 17.445 -5.366 1.00 37.66 81 GLY A C 1
ATOM 628 O O . GLY A 1 81 ? -52.646 17.893 -6.112 1.00 37.66 81 GLY A O 1
#

Mean predicted aligned error: 13.68 Å

Nearest PDB structures (foldseek):
  5ako-assembly1_A  TM=3.930E-01  e=7.740E+00  Pseudomonas aeruginosa
  6w1s-assembly1_H  TM=3.943E-01  e=9.355E+00  Mus musculus

Sequence (81 aa):
MRISNSFSEGEIQVLEFILQTLLRGGTPNMATRNKDFASVYRKVMTMKKRVEEKKAQAKVSSSVGTVAAAEDDDEMHRKAG

Foldseek 3Di:
DDDDPDDDPVRLVVLQVVLVVQCVPHDQVPRDPDPCSNVSNVVSVVSNVVVVVVVVVCVVPPPDDDDPDDDPPPPDPDDDD

Radius of gyration: 21.64 Å; Cα contacts (8 Å, |Δi|>4): 27; chains: 1; bounding box: 69×27×40 Å